Protein AF-A0AAW2RJJ2-F1 (afdb_monomer_lite)

Sequence (164 aa):
MQCTVTELQDSAYTALHNMLFSNGGVLVLNELLQVGLVDRLIHSMESKSLKTREISVYCVLDIVEVGNKTCIERMFLLQVVEKLVKIERVTGATGEHVVGLLKGISKCKNLTAAERKVMKQQVVKKVRAALKGHKLEAQILAAVDAFMSGGSKGASSSGNRKRK

Organism: NCBI:txid2727405

pLDDT: mean 89.23, std 15.64, range [38.56, 98.25]

Structure (mmCIF, N/CA/C/O backbone):
data_AF-A0AAW2RJJ2-F1
#
_entry.id   AF-A0AAW2RJJ2-F1
#
loop_
_atom_site.group_PDB
_atom_site.id
_atom_site.type_symbol
_atom_site.label_atom_id
_atom_site.label_alt_id
_atom_site.label_comp_id
_atom_site.label_asym_id
_atom_site.label_entity_id
_atom_site.label_seq_id
_atom_site.pdbx_PDB_ins_code
_atom_site.Cartn_x
_atom_site.Cartn_y
_atom_site.Cartn_z
_atom_site.occupancy
_atom_site.B_iso_or_equiv
_atom_site.auth_seq_id
_atom_site.auth_comp_id
_atom_site.auth_asym_id
_atom_site.auth_atom_id
_atom_site.pdbx_PDB_model_num
ATOM 1 N N . MET A 1 1 ? -5.085 -9.109 -12.555 1.00 53.59 1 MET A N 1
ATOM 2 C CA . MET A 1 1 ? -5.429 -8.341 -13.770 1.00 53.59 1 MET A CA 1
ATOM 3 C C . MET A 1 1 ? -4.369 -8.616 -14.829 1.00 53.59 1 MET A C 1
ATOM 5 O O . MET A 1 1 ? -3.280 -8.081 -14.715 1.00 53.59 1 MET A O 1
ATOM 9 N N . GLN A 1 2 ? -4.641 -9.496 -15.797 1.00 56.91 2 GLN A N 1
ATOM 10 C CA . GLN A 1 2 ? -3.747 -9.787 -16.937 1.00 56.91 2 GLN A CA 1
ATOM 11 C C . GLN A 1 2 ? -4.382 -9.290 -18.248 1.00 56.91 2 GLN A C 1
ATOM 13 O O . GLN A 1 2 ? -4.441 -10.004 -19.240 1.00 56.91 2 GLN A O 1
ATOM 18 N N . CYS A 1 3 ? -4.936 -8.079 -18.232 1.00 65.38 3 CYS A N 1
ATOM 19 C CA . CYS A 1 3 ? -5.457 -7.441 -19.436 1.00 65.38 3 CYS A CA 1
ATOM 20 C C . CYS A 1 3 ? -4.351 -6.571 -20.042 1.00 65.38 3 CYS A C 1
ATOM 22 O O . CYS A 1 3 ? -3.653 -5.891 -19.299 1.00 65.38 3 CYS A O 1
ATOM 24 N N . THR A 1 4 ? -4.168 -6.568 -21.358 1.00 75.88 4 THR A N 1
ATOM 25 C CA . THR A 1 4 ? -3.193 -5.688 -22.031 1.00 75.88 4 THR A CA 1
ATOM 26 C C . THR A 1 4 ? -3.793 -4.345 -22.451 1.00 75.88 4 THR A C 1
ATOM 28 O O . THR A 1 4 ? -3.049 -3.431 -22.789 1.00 75.88 4 THR A O 1
ATOM 31 N N . VAL A 1 5 ? -5.119 -4.200 -22.379 1.00 88.69 5 VAL A N 1
ATOM 32 C CA . VAL A 1 5 ? -5.840 -2.973 -22.734 1.00 88.69 5 VAL A CA 1
ATOM 33 C C . VAL A 1 5 ? -5.827 -2.019 -21.541 1.00 88.69 5 VAL A C 1
ATOM 35 O O . VAL A 1 5 ? -6.426 -2.299 -20.501 1.00 88.69 5 VAL A O 1
ATOM 38 N N . THR A 1 6 ? -5.118 -0.900 -21.676 1.00 89.38 6 THR A N 1
ATOM 39 C CA . THR A 1 6 ? -4.919 0.083 -20.600 1.00 89.38 6 THR A CA 1
ATOM 40 C C . THR A 1 6 ? -6.228 0.747 -20.184 1.00 89.38 6 THR A C 1
ATOM 42 O O . THR A 1 6 ? -6.539 0.768 -18.998 1.00 89.38 6 THR A O 1
ATOM 45 N N . GLU A 1 7 ? -7.039 1.178 -21.153 1.00 90.62 7 GLU A N 1
ATOM 46 C CA . GLU A 1 7 ? -8.338 1.826 -20.919 1.00 90.62 7 GLU A CA 1
ATOM 47 C C . GLU A 1 7 ? -9.308 0.928 -20.144 1.00 90.62 7 GLU A C 1
ATOM 49 O O . GLU A 1 7 ? -10.060 1.398 -19.287 1.00 90.62 7 GLU A O 1
ATOM 54 N N . LEU A 1 8 ? -9.261 -0.385 -20.395 1.00 93.31 8 LEU A N 1
ATOM 55 C CA . LEU A 1 8 ? -10.072 -1.346 -19.656 1.00 93.31 8 LEU A CA 1
ATOM 56 C C . LEU A 1 8 ? -9.590 -1.497 -18.208 1.00 93.31 8 LEU A C 1
ATOM 58 O O . LEU A 1 8 ? -10.419 -1.609 -17.309 1.00 93.31 8 LEU A O 1
ATOM 62 N N . GLN A 1 9 ? -8.274 -1.481 -17.961 1.00 93.19 9 GLN A N 1
ATOM 63 C CA . GLN A 1 9 ? -7.742 -1.495 -16.592 1.00 93.19 9 GLN A CA 1
ATOM 64 C C . GLN A 1 9 ? -8.131 -0.228 -15.826 1.00 93.19 9 GLN A C 1
ATOM 66 O O . GLN A 1 9 ? -8.524 -0.331 -14.667 1.00 93.19 9 GLN A O 1
ATOM 71 N N . ASP A 1 10 ? -8.063 0.936 -16.474 1.00 93.88 10 ASP A N 1
ATOM 72 C CA . ASP A 1 10 ? -8.472 2.212 -15.884 1.00 93.88 10 ASP A CA 1
ATOM 73 C C . ASP A 1 10 ? -9.963 2.222 -15.554 1.00 93.88 10 ASP A C 1
ATOM 75 O O . ASP A 1 10 ? -10.347 2.494 -14.417 1.00 93.88 10 ASP A O 1
ATOM 79 N N . SER A 1 11 ? -10.802 1.816 -16.508 1.00 95.81 11 SER A N 1
ATOM 80 C CA . SER A 1 11 ? -12.251 1.731 -16.308 1.00 95.81 11 SER A CA 1
ATOM 81 C C . SER A 1 11 ? -12.613 0.753 -15.188 1.00 95.81 11 SER A C 1
ATOM 83 O O . SER A 1 11 ? -13.456 1.054 -14.343 1.00 95.81 11 SER A O 1
ATOM 85 N N . ALA A 1 12 ? -11.950 -0.409 -15.141 1.00 94.69 12 ALA A N 1
ATOM 86 C CA . ALA A 1 12 ? -12.161 -1.403 -14.094 1.00 94.69 12 ALA A CA 1
ATOM 87 C C . ALA A 1 12 ? -11.729 -0.887 -12.714 1.00 94.69 12 ALA A C 1
ATOM 89 O O . ALA A 1 12 ? -12.436 -1.108 -11.732 1.00 94.69 12 ALA A O 1
ATOM 90 N N . TYR A 1 13 ? -10.600 -0.179 -12.637 1.00 96.25 13 TYR A N 1
ATOM 91 C CA . TYR A 1 13 ? -10.154 0.473 -11.410 1.00 96.25 13 TYR A CA 1
ATOM 92 C C . TYR A 1 13 ? -11.147 1.535 -10.942 1.00 96.25 13 TYR A C 1
ATOM 94 O O . TYR A 1 13 ? -11.572 1.489 -9.792 1.00 96.25 13 TYR A O 1
ATOM 102 N N . THR A 1 14 ? -11.575 2.445 -11.820 1.00 97.44 14 THR A N 1
ATOM 103 C CA . THR A 1 14 ? -12.553 3.484 -11.470 1.00 97.44 14 THR A CA 1
ATOM 104 C C . THR A 1 14 ? -13.872 2.880 -10.992 1.00 97.44 14 THR A C 1
ATOM 106 O O . THR A 1 14 ? -14.428 3.329 -9.990 1.00 97.44 14 THR A O 1
ATOM 109 N N . ALA A 1 15 ? -14.362 1.833 -11.659 1.00 97.44 15 ALA A N 1
ATOM 110 C CA . ALA A 1 15 ? -15.558 1.122 -11.223 1.00 97.44 15 ALA A CA 1
ATOM 111 C C . ALA A 1 15 ? -15.372 0.512 -9.825 1.00 97.44 15 ALA A C 1
ATOM 113 O O . ALA A 1 15 ? -16.224 0.700 -8.956 1.00 97.44 15 ALA A O 1
ATOM 114 N N . LEU A 1 16 ? -14.244 -0.164 -9.586 1.00 96.31 16 LEU A N 1
ATOM 115 C CA . LEU A 1 16 ? -13.935 -0.767 -8.292 1.00 96.31 16 LEU A CA 1
ATOM 116 C C .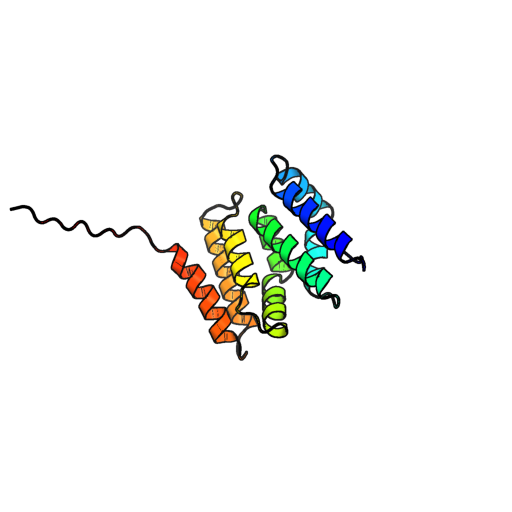 LEU A 1 16 ? -13.814 0.280 -7.179 1.00 96.31 16 LEU A C 1
ATOM 118 O O . LEU A 1 16 ? -14.394 0.093 -6.112 1.00 96.31 16 LEU A O 1
ATOM 122 N N . HIS A 1 17 ? -13.111 1.383 -7.438 1.00 97.19 17 HIS A N 1
ATOM 123 C CA . HIS A 1 17 ? -12.996 2.519 -6.528 1.00 97.19 17 HIS A CA 1
ATOM 124 C C . HIS A 1 17 ? -14.389 3.010 -6.115 1.00 97.19 17 HIS A C 1
ATOM 126 O O . HIS A 1 17 ? -14.739 3.005 -4.935 1.00 97.19 17 HIS A O 1
ATOM 132 N N . ASN A 1 18 ? -15.242 3.325 -7.091 1.00 97.44 18 ASN A N 1
ATOM 133 C CA . ASN A 1 18 ? -16.598 3.801 -6.826 1.00 97.44 18 ASN A CA 1
ATOM 134 C C . ASN A 1 18 ? -17.429 2.786 -6.026 1.00 97.44 18 ASN A C 1
ATOM 136 O O . ASN A 1 18 ? -18.172 3.172 -5.124 1.00 97.44 18 ASN A O 1
ATOM 140 N N . MET A 1 19 ? -17.292 1.489 -6.314 1.00 96.94 19 MET A N 1
ATOM 141 C CA . MET A 1 19 ? -17.977 0.430 -5.569 1.00 96.94 19 MET A CA 1
ATOM 142 C C . MET A 1 19 ? -17.510 0.353 -4.109 1.00 96.94 19 MET A C 1
ATOM 144 O O . MET A 1 19 ? -18.350 0.272 -3.211 1.00 96.94 19 MET A O 1
ATOM 148 N N . LEU A 1 20 ? -16.198 0.422 -3.858 1.00 96.31 20 LEU A N 1
ATOM 149 C CA . LEU A 1 20 ? -15.609 0.366 -2.514 1.00 96.31 20 LEU A CA 1
ATOM 150 C C . LEU A 1 20 ? -16.016 1.555 -1.636 1.00 96.31 20 LEU A C 1
ATOM 152 O O . LEU A 1 20 ? -16.238 1.378 -0.439 1.00 96.31 20 LEU A O 1
ATOM 156 N N . PHE A 1 21 ? -16.155 2.745 -2.222 1.00 95.69 21 PHE A N 1
ATOM 157 C CA . PHE A 1 21 ? -16.549 3.964 -1.506 1.00 95.69 21 PHE A CA 1
ATOM 158 C C . PHE A 1 21 ? -18.064 4.241 -1.530 1.00 95.69 21 PHE A C 1
ATOM 160 O O . PHE A 1 21 ? -18.512 5.280 -1.045 1.00 95.69 21 PHE A O 1
ATOM 167 N N . SER A 1 22 ? -18.868 3.310 -2.050 1.00 94.56 22 SER A N 1
ATOM 168 C CA . SER A 1 22 ? -20.333 3.381 -2.011 1.00 94.56 22 SER A CA 1
ATOM 169 C C . SER A 1 22 ? -20.915 2.914 -0.666 1.00 94.56 22 SER A C 1
ATOM 171 O O . SER A 1 22 ? -20.239 2.279 0.145 1.00 94.56 22 SER A O 1
ATOM 173 N N . ASN A 1 23 ? -22.219 3.136 -0.452 1.00 89.69 23 ASN A N 1
ATOM 174 C CA . ASN A 1 23 ? -22.937 2.666 0.745 1.00 89.69 23 ASN A CA 1
ATOM 175 C C . ASN A 1 23 ? -22.895 1.132 0.931 1.00 89.69 23 ASN A C 1
ATOM 177 O O . ASN A 1 23 ? -23.066 0.650 2.048 1.00 89.69 23 ASN A O 1
ATOM 181 N N . GLY A 1 24 ? -22.650 0.365 -0.139 1.00 88.75 24 GLY A N 1
ATOM 182 C CA . GLY A 1 24 ? -22.508 -1.096 -0.113 1.00 88.75 24 GLY A CA 1
ATOM 183 C C . GLY A 1 24 ? -21.058 -1.594 -0.086 1.00 88.75 24 GLY A C 1
ATOM 184 O O . GLY A 1 24 ? -20.834 -2.799 -0.197 1.00 88.75 24 GLY A O 1
ATOM 185 N N . GLY A 1 25 ? -20.069 -0.705 0.056 1.00 92.00 25 GLY A N 1
ATOM 186 C CA . GLY A 1 25 ? -18.648 -1.028 -0.122 1.00 92.00 25 GLY A CA 1
ATOM 187 C C . GLY A 1 25 ? -18.115 -2.148 0.776 1.00 92.00 25 GLY A C 1
ATOM 188 O O . GLY A 1 25 ? -17.242 -2.907 0.363 1.00 92.00 25 GLY A O 1
ATOM 189 N N . VAL A 1 26 ? -18.686 -2.330 1.971 1.00 91.31 26 VAL A N 1
ATOM 190 C CA . VAL A 1 26 ? -18.319 -3.435 2.875 1.00 91.31 26 VAL A CA 1
ATOM 191 C C . VAL A 1 26 ? -18.644 -4.812 2.285 1.00 91.31 26 VAL A C 1
ATOM 193 O O . VAL A 1 26 ? -17.867 -5.748 2.460 1.00 91.31 26 VAL A O 1
ATOM 196 N N . LEU A 1 27 ? -19.755 -4.940 1.550 1.00 93.75 27 LEU A N 1
ATOM 197 C CA . LEU A 1 27 ? -20.136 -6.193 0.891 1.00 93.75 27 LEU A CA 1
ATOM 198 C C . LEU A 1 27 ? -19.170 -6.502 -0.249 1.00 93.75 27 LEU A C 1
ATOM 200 O O . LEU A 1 27 ? -18.699 -7.629 -0.369 1.00 93.75 27 LEU A O 1
ATOM 204 N N . VAL A 1 28 ? -18.820 -5.471 -1.022 1.00 94.38 28 VAL A N 1
ATOM 205 C CA . VAL A 1 28 ? -17.827 -5.569 -2.094 1.00 94.38 28 VAL A CA 1
ATOM 206 C C . VAL A 1 28 ? -16.493 -6.028 -1.514 1.00 94.38 28 VAL A C 1
ATOM 208 O O . VAL A 1 28 ? -15.957 -7.034 -1.959 1.00 94.38 28 VAL A O 1
ATOM 211 N N . LEU A 1 29 ? -15.984 -5.359 -0.476 1.00 93.19 29 LEU A N 1
ATOM 212 C CA . LEU A 1 29 ? -14.726 -5.727 0.176 1.00 93.19 29 LEU A CA 1
ATOM 213 C C . LEU A 1 29 ? -14.728 -7.175 0.690 1.00 93.19 29 LEU A C 1
ATOM 215 O O . LEU A 1 29 ? -13.738 -7.884 0.508 1.00 93.19 29 LEU A O 1
ATOM 219 N N . ASN A 1 30 ? -15.818 -7.617 1.322 1.00 92.56 30 ASN A N 1
ATOM 220 C CA . ASN A 1 30 ? -15.941 -8.991 1.807 1.00 92.56 30 ASN A CA 1
ATOM 221 C C . ASN A 1 30 ? -15.851 -10.000 0.658 1.00 92.56 30 ASN A C 1
ATOM 223 O O . ASN A 1 30 ? -15.096 -10.965 0.766 1.00 92.56 30 ASN A O 1
ATOM 227 N N . GLU A 1 31 ? -16.539 -9.739 -0.454 1.00 94.44 31 GLU A N 1
ATOM 228 C CA . GLU A 1 31 ? -16.441 -10.562 -1.661 1.00 94.44 31 GLU A CA 1
ATOM 229 C C . GLU A 1 31 ? -14.998 -10.592 -2.188 1.00 94.44 31 GLU A C 1
ATOM 231 O O . GLU A 1 31 ? -14.441 -11.665 -2.418 1.00 94.44 31 GLU A O 1
ATOM 236 N N . LEU A 1 32 ? -14.326 -9.433 -2.282 1.00 93.00 32 LEU A N 1
ATOM 237 C CA . LEU A 1 32 ? -12.927 -9.354 -2.728 1.00 93.00 32 LEU A CA 1
ATOM 238 C C . LEU A 1 32 ? -11.978 -10.192 -1.860 1.00 93.00 32 LEU A C 1
ATOM 240 O O . LEU A 1 32 ? -11.022 -10.781 -2.378 1.00 93.00 32 LEU A O 1
ATOM 244 N N . LEU A 1 33 ? -12.216 -10.227 -0.547 1.00 90.75 33 LEU A N 1
ATOM 245 C CA . LEU A 1 33 ? -11.445 -11.031 0.397 1.00 90.75 33 LEU A CA 1
ATOM 246 C C . LEU A 1 33 ? -11.719 -12.528 0.224 1.00 90.75 33 LEU A C 1
ATOM 248 O O . LEU A 1 33 ? -10.769 -13.314 0.242 1.00 90.75 33 LEU A O 1
ATOM 252 N N . GLN A 1 34 ? -12.983 -12.914 0.026 1.00 92.19 34 GLN A N 1
ATOM 253 C CA . GLN A 1 34 ? -13.387 -14.307 -0.178 1.00 92.19 34 GLN A CA 1
ATOM 254 C C . GLN A 1 34 ? -12.803 -14.886 -1.465 1.00 92.19 34 GLN A C 1
ATOM 256 O O . GLN A 1 34 ? -12.196 -15.956 -1.439 1.00 92.19 34 GLN A O 1
ATOM 261 N N . VAL A 1 35 ? -12.879 -14.149 -2.576 1.00 94.38 35 VAL A N 1
ATOM 262 C CA . VAL A 1 35 ? -12.331 -14.612 -3.861 1.00 94.38 35 VAL A CA 1
ATOM 263 C C . VAL A 1 35 ? -10.809 -14.472 -3.957 1.00 94.38 35 VAL A C 1
ATOM 265 O O . VAL A 1 35 ? -10.240 -14.722 -5.023 1.00 94.38 35 VAL A O 1
ATOM 268 N N . GLY A 1 36 ? -10.129 -14.023 -2.896 1.00 92.62 36 GLY A N 1
ATOM 269 C CA . GLY A 1 36 ? -8.674 -13.845 -2.859 1.00 92.62 36 GLY A CA 1
ATOM 270 C C . GLY A 1 36 ? -8.153 -12.776 -3.826 1.00 92.62 36 GLY A C 1
ATOM 271 O O . GLY A 1 36 ? -7.041 -12.898 -4.348 1.00 92.62 36 GLY A O 1
ATOM 272 N N . LEU A 1 37 ? -8.952 -11.743 -4.129 1.00 93.00 37 LEU A N 1
ATOM 273 C CA . LEU A 1 37 ? -8.522 -10.675 -5.035 1.00 93.00 37 LEU A CA 1
ATOM 274 C C . LEU A 1 37 ? -7.378 -9.854 -4.430 1.00 93.00 37 LEU A C 1
ATOM 276 O O . LEU A 1 37 ? -6.461 -9.487 -5.161 1.00 93.00 37 LEU A O 1
ATOM 280 N N . VAL A 1 38 ? -7.405 -9.605 -3.118 1.00 93.88 38 VAL A N 1
ATOM 281 C CA . VAL A 1 38 ? -6.358 -8.848 -2.407 1.00 93.88 38 VAL A CA 1
ATOM 282 C C . VAL A 1 38 ? -4.981 -9.468 -2.636 1.00 93.88 38 VAL A C 1
ATOM 284 O O . VAL A 1 38 ? -4.038 -8.773 -3.009 1.00 93.88 38 VAL A O 1
ATOM 287 N N . ASP A 1 39 ? -4.876 -10.788 -2.506 1.00 95.50 39 ASP A N 1
ATOM 288 C CA . ASP A 1 39 ? -3.643 -11.529 -2.738 1.00 95.50 39 ASP A CA 1
ATOM 289 C C . ASP A 1 39 ? -3.184 -11.344 -4.181 1.00 95.50 39 ASP A C 1
ATOM 291 O O . ASP A 1 39 ? -2.040 -10.961 -4.425 1.00 95.50 39 ASP A O 1
ATOM 295 N N . ARG A 1 40 ? -4.085 -11.534 -5.152 1.00 95.44 40 ARG A N 1
ATOM 296 C CA . ARG A 1 40 ? -3.762 -11.337 -6.573 1.00 95.44 40 ARG A CA 1
ATOM 297 C C . ARG A 1 40 ? -3.301 -9.912 -6.876 1.00 95.44 40 ARG A C 1
ATOM 299 O O . ARG A 1 40 ? -2.385 -9.750 -7.683 1.00 95.44 40 ARG A O 1
ATOM 306 N N . LEU A 1 41 ? -3.902 -8.894 -6.258 1.00 95.94 41 LEU A N 1
ATOM 307 C CA . LEU A 1 41 ? -3.494 -7.495 -6.416 1.00 95.94 41 LEU A CA 1
ATOM 308 C C . LEU A 1 41 ? -2.081 -7.273 -5.876 1.00 95.94 41 LEU A C 1
ATOM 310 O O . LEU A 1 41 ? -1.243 -6.727 -6.589 1.00 95.94 41 LEU A O 1
ATOM 314 N N . ILE A 1 42 ? -1.777 -7.778 -4.679 1.00 96.75 42 ILE A N 1
ATOM 315 C CA . ILE A 1 42 ? -0.445 -7.624 -4.080 1.00 96.75 42 ILE A CA 1
ATOM 316 C C . ILE A 1 42 ? 0.632 -8.331 -4.907 1.00 96.75 42 ILE A C 1
ATOM 318 O O . ILE A 1 42 ? 1.712 -7.782 -5.116 1.00 96.75 42 ILE A O 1
ATOM 322 N N . HIS A 1 43 ? 0.341 -9.514 -5.452 1.00 96.12 43 HIS A N 1
ATOM 323 C CA . HIS A 1 43 ? 1.250 -10.169 -6.396 1.00 96.12 43 HIS A CA 1
ATOM 324 C C . HIS A 1 43 ? 1.407 -9.359 -7.696 1.00 96.12 43 HIS A C 1
ATOM 326 O O . HIS A 1 43 ? 2.508 -9.250 -8.234 1.00 96.12 43 HIS A O 1
ATOM 332 N N . SER A 1 44 ? 0.329 -8.731 -8.178 1.00 95.75 44 SER A N 1
ATOM 333 C CA . SER A 1 44 ? 0.335 -7.927 -9.410 1.00 95.75 44 SER A CA 1
ATOM 334 C C . SER A 1 44 ? 1.120 -6.612 -9.284 1.00 95.75 44 SER A C 1
ATOM 336 O O . SER A 1 44 ? 1.523 -6.054 -10.305 1.00 95.75 44 SER A O 1
ATOM 338 N N . MET A 1 45 ? 1.431 -6.151 -8.066 1.00 95.81 45 MET A N 1
ATOM 339 C CA . MET A 1 45 ? 2.340 -5.016 -7.836 1.00 95.81 45 MET A CA 1
ATOM 340 C C . MET A 1 45 ? 3.758 -5.267 -8.375 1.00 95.81 45 MET A C 1
ATOM 342 O O . MET A 1 45 ? 4.491 -4.322 -8.643 1.00 95.81 45 MET A O 1
ATOM 346 N N . GLU A 1 46 ? 4.161 -6.524 -8.569 1.00 93.31 46 GLU A N 1
ATOM 347 C CA . GLU A 1 46 ? 5.462 -6.877 -9.157 1.00 93.31 46 GLU A CA 1
ATOM 348 C C . GLU A 1 46 ? 5.377 -7.195 -10.656 1.00 93.31 46 GLU A C 1
ATOM 350 O O . GLU A 1 46 ? 6.329 -7.704 -11.249 1.00 93.31 46 GLU A O 1
ATOM 355 N N . SER A 1 47 ? 4.245 -6.880 -11.292 1.00 93.50 47 SER A N 1
ATOM 356 C CA . SER A 1 47 ? 4.064 -7.085 -12.724 1.00 93.50 47 SER A CA 1
ATOM 357 C C . SER A 1 47 ? 5.093 -6.307 -13.552 1.00 93.50 47 SER A C 1
ATOM 359 O O . SER A 1 47 ? 5.432 -5.148 -13.274 1.00 93.50 47 SER A O 1
ATOM 361 N N . LYS A 1 48 ? 5.543 -6.941 -14.643 1.00 90.94 48 LYS A N 1
ATOM 362 C CA . LYS A 1 48 ? 6.378 -6.302 -15.670 1.00 90.94 48 LYS A CA 1
ATOM 363 C C . LYS A 1 48 ? 5.637 -5.154 -16.363 1.00 90.94 48 LYS A C 1
ATOM 365 O O . LYS A 1 48 ? 6.265 -4.163 -16.715 1.00 90.94 48 LYS A O 1
ATOM 370 N N . SER A 1 49 ? 4.313 -5.263 -16.501 1.00 91.56 49 SER A N 1
ATOM 371 C CA . SER A 1 49 ? 3.470 -4.184 -17.020 1.00 91.56 49 SER A CA 1
ATOM 372 C C . SER A 1 49 ? 3.420 -3.035 -16.015 1.00 91.56 49 SER A 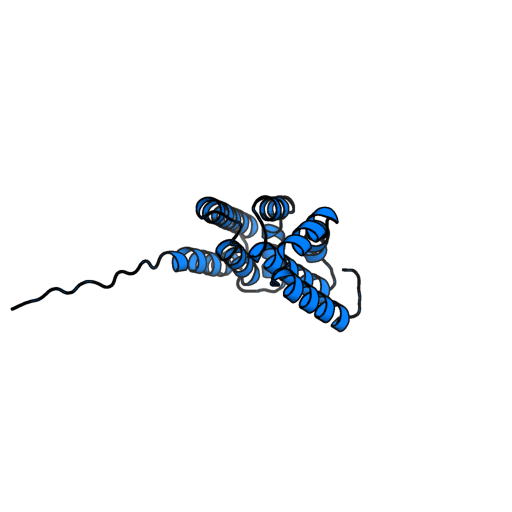C 1
ATOM 374 O O . SER A 1 49 ? 2.922 -3.206 -14.898 1.00 91.56 49 SER A O 1
ATOM 376 N N . LEU A 1 50 ? 3.930 -1.865 -16.418 1.00 91.50 50 LEU A N 1
ATOM 377 C CA . LEU A 1 50 ? 3.880 -0.644 -15.608 1.00 91.50 50 LEU A CA 1
ATOM 378 C C . LEU A 1 50 ? 2.440 -0.302 -15.232 1.00 91.50 50 LEU A C 1
ATOM 380 O O . LEU A 1 50 ? 2.166 -0.056 -14.061 1.00 91.50 50 LEU A O 1
ATOM 384 N N . LYS A 1 51 ? 1.518 -0.398 -16.199 1.00 93.00 51 LYS A N 1
ATOM 385 C CA . LYS A 1 51 ? 0.107 -0.083 -15.977 1.00 93.00 51 LYS A CA 1
ATOM 386 C C . LYS A 1 51 ? -0.543 -1.009 -14.956 1.00 93.00 51 LYS A C 1
ATOM 388 O O . LYS A 1 51 ? -1.194 -0.562 -14.022 1.00 93.00 51 LYS A O 1
ATOM 393 N N . THR A 1 52 ? -0.312 -2.313 -15.089 1.00 93.88 52 THR A N 1
ATOM 394 C CA . THR A 1 52 ? -0.870 -3.294 -14.150 1.00 93.88 52 THR A CA 1
ATOM 395 C C . THR A 1 52 ? -0.333 -3.087 -12.743 1.00 93.88 52 THR A C 1
ATOM 397 O O . THR A 1 52 ? -1.082 -3.227 -11.778 1.00 93.88 52 THR A O 1
ATOM 400 N N . ARG A 1 53 ? 0.950 -2.742 -12.615 1.00 94.56 53 ARG A N 1
ATOM 401 C CA . ARG A 1 53 ? 1.565 -2.430 -11.326 1.00 94.56 53 ARG A CA 1
ATOM 402 C C . ARG A 1 53 ? 0.963 -1.170 -10.708 1.00 94.56 53 ARG A C 1
ATOM 404 O O . ARG A 1 53 ? 0.560 -1.236 -9.554 1.00 94.56 53 ARG A O 1
ATOM 411 N N . GLU A 1 54 ? 0.860 -0.083 -11.467 1.00 94.31 54 GLU A N 1
ATOM 412 C CA . GLU A 1 54 ? 0.232 1.175 -11.039 1.00 94.31 54 GLU A CA 1
ATOM 413 C C . GLU A 1 54 ? -1.188 0.935 -10.512 1.00 94.31 54 GLU A C 1
ATOM 415 O O . GLU A 1 54 ? -1.479 1.204 -9.348 1.00 94.31 54 GLU A O 1
ATOM 420 N N . ILE A 1 55 ? -2.045 0.321 -11.330 1.00 95.50 55 ILE A N 1
ATOM 421 C CA . ILE A 1 55 ? -3.439 0.066 -10.961 1.00 95.50 55 ILE A CA 1
ATOM 422 C C . ILE A 1 55 ? -3.541 -0.863 -9.750 1.00 95.50 55 ILE A C 1
ATOM 424 O O . ILE A 1 55 ? -4.366 -0.649 -8.865 1.00 95.50 55 ILE A O 1
ATOM 428 N N . SER A 1 56 ? -2.675 -1.876 -9.657 1.00 96.56 56 SER A N 1
ATOM 429 C CA . SER A 1 56 ? -2.657 -2.762 -8.489 1.00 96.56 56 SER A CA 1
ATOM 430 C C . SER A 1 56 ? -2.300 -2.012 -7.209 1.00 96.56 56 SER A C 1
ATOM 432 O O . SER A 1 56 ? -2.887 -2.295 -6.167 1.00 96.56 56 SER A O 1
ATOM 434 N N . VAL A 1 57 ? -1.374 -1.049 -7.278 1.00 97.00 57 VAL A N 1
ATOM 435 C CA . VAL A 1 57 ? -1.044 -0.189 -6.137 1.00 97.00 57 VAL A CA 1
ATOM 436 C C . VAL A 1 57 ? -2.247 0.664 -5.748 1.00 97.00 57 VAL A C 1
ATOM 438 O O . VAL A 1 57 ? -2.595 0.680 -4.571 1.00 97.00 57 VAL A O 1
ATOM 441 N N . TYR A 1 58 ? -2.922 1.309 -6.700 1.00 97.38 58 TYR A N 1
ATOM 442 C CA . TYR A 1 58 ? -4.097 2.127 -6.390 1.00 97.38 58 TYR A CA 1
ATOM 443 C C . TYR A 1 58 ? -5.235 1.317 -5.763 1.00 97.38 58 TYR A C 1
ATOM 445 O O . TYR A 1 58 ? -5.716 1.689 -4.695 1.00 97.38 58 TYR A O 1
ATOM 453 N N . CYS A 1 59 ? -5.567 0.147 -6.317 1.00 97.44 59 CYS A N 1
ATOM 454 C CA . CYS A 1 59 ? -6.547 -0.750 -5.700 1.00 97.44 59 CYS A CA 1
ATOM 455 C C . CYS A 1 59 ? -6.148 -1.145 -4.269 1.00 97.44 59 CYS A C 1
ATOM 457 O O . CYS A 1 59 ? -6.992 -1.206 -3.381 1.00 97.44 59 CYS A O 1
ATOM 459 N N . VAL A 1 60 ? -4.863 -1.430 -4.028 1.00 97.69 60 VAL A N 1
ATOM 460 C CA . VAL A 1 60 ? -4.360 -1.766 -2.687 1.00 97.69 60 VAL A CA 1
ATOM 461 C C . VAL A 1 60 ? -4.534 -0.593 -1.722 1.00 97.69 60 VAL A C 1
ATOM 463 O O . VAL A 1 60 ? -4.963 -0.811 -0.591 1.00 97.69 60 VAL A O 1
ATOM 466 N N . LEU A 1 61 ? -4.231 0.635 -2.147 1.00 97.56 61 LEU A N 1
ATOM 467 C CA . LEU A 1 61 ? -4.384 1.824 -1.307 1.00 97.56 61 LEU A CA 1
ATOM 468 C C . LEU A 1 61 ? -5.855 2.099 -0.960 1.00 97.56 61 LEU A C 1
ATOM 470 O O . LEU A 1 61 ? -6.152 2.363 0.207 1.00 97.56 61 LEU A O 1
ATOM 474 N N . ASP A 1 62 ? -6.768 1.945 -1.921 1.00 97.31 62 ASP A N 1
ATOM 475 C CA . ASP A 1 62 ? -8.213 2.061 -1.690 1.00 97.31 62 ASP A CA 1
ATOM 476 C C . ASP A 1 62 ? -8.714 1.003 -0.703 1.00 97.31 62 ASP A C 1
ATOM 478 O O . ASP A 1 62 ? -9.397 1.318 0.273 1.00 97.31 62 ASP A O 1
ATOM 482 N N . ILE A 1 63 ? -8.319 -0.259 -0.907 1.00 96.69 63 ILE A N 1
ATOM 483 C CA . ILE A 1 63 ? -8.692 -1.373 -0.026 1.00 96.69 63 ILE A CA 1
ATOM 484 C C . ILE A 1 63 ? -8.171 -1.151 1.395 1.00 96.69 63 ILE A C 1
ATOM 486 O O . ILE A 1 63 ? -8.848 -1.514 2.350 1.00 96.69 63 ILE A O 1
ATOM 490 N N . VAL A 1 64 ? -7.001 -0.539 1.576 1.00 97.31 64 VAL A N 1
ATOM 491 C CA . VAL A 1 64 ? -6.493 -0.192 2.913 1.00 97.31 64 VAL A CA 1
ATOM 492 C C . VAL A 1 64 ? -7.343 0.899 3.568 1.00 97.31 64 VAL A C 1
ATOM 494 O O . VAL A 1 64 ? -7.575 0.845 4.776 1.00 97.31 64 VAL A O 1
ATOM 497 N N . GLU A 1 65 ? -7.825 1.875 2.797 1.00 96.44 65 GLU A N 1
ATOM 498 C CA . GLU A 1 65 ? -8.677 2.957 3.297 1.00 96.44 65 GLU A CA 1
ATOM 499 C C . GLU A 1 65 ? -10.057 2.457 3.750 1.00 96.44 65 GLU A C 1
ATOM 501 O O . GLU A 1 65 ? -10.556 2.911 4.777 1.00 96.44 65 GLU A O 1
ATOM 506 N N . VAL A 1 66 ? -10.658 1.489 3.055 1.00 95.19 66 VAL A N 1
ATOM 507 C CA . VAL A 1 66 ? -11.982 0.937 3.426 1.00 95.19 66 VAL A CA 1
ATOM 508 C C . VAL A 1 66 ? -11.918 -0.410 4.150 1.00 95.19 66 VAL A C 1
ATOM 510 O O . VAL A 1 66 ? -12.947 -0.942 4.565 1.00 95.19 66 VAL A O 1
ATOM 513 N N . GLY A 1 67 ? -10.712 -0.954 4.307 1.00 93.25 67 GLY A N 1
ATOM 514 C CA . GLY A 1 67 ? -10.423 -2.285 4.825 1.00 93.25 67 GLY A CA 1
ATOM 515 C C . GLY A 1 67 ? -10.814 -2.498 6.280 1.00 93.25 67 GLY A C 1
ATOM 516 O O . GLY A 1 67 ? -11.466 -1.674 6.911 1.00 93.25 67 GLY A O 1
ATOM 517 N N . ASN A 1 68 ? -10.366 -3.613 6.845 1.00 92.94 68 ASN A N 1
ATOM 518 C CA . ASN A 1 68 ? -10.401 -3.875 8.281 1.00 92.94 68 ASN A CA 1
ATOM 519 C C . ASN A 1 68 ? -9.044 -4.426 8.737 1.00 92.94 68 ASN A C 1
ATOM 521 O O . ASN A 1 68 ? -8.123 -4.607 7.933 1.00 92.94 68 ASN A O 1
ATOM 525 N N . LYS A 1 69 ? -8.919 -4.709 10.035 1.00 95.00 69 LYS A N 1
ATOM 526 C CA . LYS A 1 69 ? -7.675 -5.215 10.615 1.00 95.00 69 LYS A CA 1
ATOM 527 C C . LYS A 1 69 ? -7.161 -6.479 9.930 1.00 95.00 69 LYS A C 1
ATOM 529 O O . LYS A 1 69 ? -6.014 -6.493 9.496 1.00 95.00 69 LYS A O 1
ATOM 534 N N . THR A 1 70 ? -8.007 -7.494 9.786 1.00 92.75 70 THR A N 1
ATOM 535 C CA . THR A 1 70 ? -7.630 -8.781 9.187 1.00 92.75 70 THR A CA 1
ATOM 536 C C . THR A 1 70 ? -7.160 -8.616 7.744 1.00 92.75 70 THR A C 1
ATOM 538 O O . THR A 1 70 ? -6.169 -9.224 7.343 1.00 92.75 70 THR A O 1
ATOM 541 N N . CYS A 1 71 ? -7.827 -7.752 6.972 1.00 94.19 71 CYS A N 1
ATOM 542 C CA . CYS A 1 71 ? -7.409 -7.411 5.618 1.00 94.19 71 CYS A CA 1
ATOM 543 C C . CYS A 1 71 ? -5.990 -6.829 5.618 1.00 94.19 71 CYS A C 1
ATOM 545 O O . CYS A 1 71 ? -5.114 -7.362 4.946 1.00 94.19 71 CYS A O 1
ATOM 547 N N . ILE A 1 72 ? -5.734 -5.781 6.404 1.00 96.44 72 ILE A N 1
ATOM 548 C CA . ILE A 1 72 ? -4.436 -5.089 6.415 1.00 96.44 72 ILE A CA 1
ATOM 549 C C . ILE A 1 72 ? -3.317 -5.997 6.948 1.00 96.44 72 ILE A C 1
ATOM 551 O O . ILE A 1 72 ? -2.219 -6.013 6.392 1.00 96.44 72 ILE A O 1
ATOM 555 N N . GLU A 1 73 ? -3.590 -6.809 7.971 1.00 96.00 73 GLU A N 1
ATOM 556 C CA . GLU A 1 73 ? -2.641 -7.809 8.477 1.00 96.00 73 GLU A CA 1
ATOM 557 C C . GLU A 1 73 ? -2.274 -8.833 7.398 1.00 96.00 73 GLU A C 1
ATOM 559 O O . GLU A 1 73 ? -1.092 -9.124 7.202 1.00 96.00 73 GLU A O 1
ATOM 564 N N . ARG A 1 74 ? -3.255 -9.310 6.619 1.00 94.94 74 ARG A N 1
ATOM 565 C CA . ARG A 1 74 ? -2.997 -10.173 5.458 1.00 94.94 74 ARG A CA 1
ATOM 566 C C . ARG A 1 74 ? -2.111 -9.478 4.425 1.00 94.94 74 ARG A C 1
ATOM 568 O O . ARG A 1 74 ? -1.182 -10.094 3.909 1.00 94.94 74 ARG A O 1
ATOM 575 N N . MET A 1 75 ? -2.333 -8.191 4.158 1.00 97.44 75 MET A N 1
ATOM 576 C CA . MET A 1 75 ? -1.474 -7.429 3.245 1.00 97.44 75 MET A CA 1
ATOM 577 C C . MET A 1 75 ? -0.030 -7.316 3.767 1.00 97.44 75 MET A C 1
ATOM 579 O O . MET A 1 75 ? 0.918 -7.399 2.985 1.00 97.44 75 MET A O 1
ATOM 583 N N . PHE A 1 76 ? 0.167 -7.179 5.083 1.00 97.75 76 PHE A N 1
ATOM 584 C CA . PHE A 1 76 ? 1.502 -7.193 5.692 1.00 97.75 76 PHE A CA 1
ATOM 585 C C . PHE A 1 76 ? 2.188 -8.557 5.609 1.00 97.75 76 PHE A C 1
ATOM 587 O O . PHE A 1 76 ? 3.400 -8.596 5.386 1.00 97.75 76 PHE A O 1
ATOM 594 N N . LEU A 1 77 ? 1.443 -9.658 5.748 1.00 96.81 77 LEU A N 1
ATOM 595 C CA . LEU A 1 77 ? 1.967 -11.013 5.530 1.00 96.81 77 LEU A CA 1
ATOM 596 C C . LEU A 1 77 ? 2.426 -11.208 4.080 1.00 96.81 77 LEU A C 1
ATOM 598 O O . LEU A 1 77 ? 3.463 -11.815 3.836 1.00 96.81 77 LEU A O 1
ATOM 602 N N . LEU A 1 78 ? 1.707 -10.611 3.129 1.00 97.19 78 LEU A N 1
ATOM 603 C CA . LEU A 1 78 ? 2.053 -10.601 1.705 1.00 97.19 78 LEU A CA 1
ATOM 604 C C . LEU A 1 78 ? 3.102 -9.539 1.330 1.00 97.19 78 LEU A C 1
ATOM 606 O O . LEU A 1 78 ? 3.325 -9.275 0.146 1.00 97.19 78 LEU A O 1
ATOM 610 N N . GLN A 1 79 ? 3.761 -8.940 2.326 1.00 97.88 79 GLN A N 1
ATOM 611 C CA . GLN A 1 79 ? 4.875 -8.008 2.151 1.00 97.88 79 GLN A CA 1
ATOM 612 C C . GLN A 1 79 ? 4.520 -6.757 1.325 1.00 97.88 79 GLN A C 1
ATOM 614 O O . GLN A 1 79 ? 5.329 -6.261 0.536 1.00 97.88 79 GLN A O 1
ATOM 619 N N . VAL A 1 80 ? 3.296 -6.231 1.480 1.00 98.25 80 VAL A N 1
ATOM 620 C CA . VAL A 1 80 ? 2.842 -5.044 0.732 1.00 98.25 80 VAL A CA 1
ATOM 621 C C . VAL A 1 80 ? 3.790 -3.849 0.909 1.00 98.25 80 VAL A C 1
ATOM 623 O O . VAL A 1 80 ? 4.083 -3.153 -0.057 1.00 98.25 80 VAL A O 1
ATOM 626 N N . VAL A 1 81 ? 4.330 -3.634 2.116 1.00 98.25 81 VAL A N 1
ATOM 627 C CA . VAL A 1 81 ? 5.208 -2.492 2.422 1.00 98.25 81 VAL A CA 1
ATOM 628 C C . VAL A 1 81 ? 6.528 -2.611 1.668 1.00 98.25 81 VAL A C 1
ATOM 630 O O . VAL A 1 81 ? 6.988 -1.656 1.049 1.00 98.25 81 VAL A O 1
ATOM 633 N N . GLU A 1 82 ? 7.125 -3.796 1.689 1.00 97.81 82 GLU A N 1
ATOM 634 C CA . GLU A 1 82 ? 8.382 -4.104 1.023 1.00 97.81 82 GLU A CA 1
ATOM 635 C C . GLU A 1 82 ? 8.239 -3.964 -0.501 1.00 97.81 82 GLU A C 1
ATOM 637 O O . GLU A 1 82 ? 9.119 -3.402 -1.159 1.00 97.81 82 GLU A O 1
ATOM 642 N N . LYS A 1 83 ? 7.100 -4.393 -1.062 1.00 97.81 83 LYS A N 1
ATOM 643 C CA . LYS A 1 83 ? 6.782 -4.214 -2.487 1.00 97.81 83 LYS A CA 1
ATOM 644 C C . LYS A 1 83 ? 6.603 -2.740 -2.857 1.00 97.81 83 LYS A C 1
ATOM 646 O O . LYS A 1 83 ? 7.140 -2.319 -3.878 1.00 97.81 83 LYS A O 1
ATOM 651 N N . LEU A 1 84 ? 5.929 -1.939 -2.026 1.00 97.44 84 LEU A N 1
ATOM 652 C CA . LEU A 1 84 ? 5.825 -0.488 -2.239 1.00 97.44 84 LEU A CA 1
ATOM 653 C C . LEU A 1 84 ? 7.201 0.180 -2.211 1.00 97.44 84 LEU A C 1
ATOM 655 O O . LEU A 1 84 ? 7.543 0.910 -3.134 1.00 97.44 84 LEU A O 1
ATOM 659 N N . VAL A 1 85 ? 8.032 -0.131 -1.213 1.00 96.62 85 VAL A N 1
ATOM 660 C CA . VAL A 1 85 ? 9.405 0.391 -1.136 1.00 96.62 85 VAL A CA 1
ATOM 661 C C . VAL A 1 85 ? 10.214 0.000 -2.374 1.00 96.62 85 VAL A C 1
ATOM 663 O O . VAL A 1 85 ? 10.933 0.827 -2.929 1.00 96.62 85 VAL A O 1
ATOM 666 N N . LYS A 1 86 ? 10.090 -1.240 -2.856 1.00 95.38 86 LYS A N 1
ATOM 667 C CA . LYS A 1 86 ? 10.745 -1.683 -4.094 1.00 95.38 86 LYS A CA 1
ATOM 668 C C . LYS A 1 86 ? 10.294 -0.861 -5.306 1.00 95.38 86 LYS A C 1
ATOM 670 O O . LYS A 1 86 ? 11.138 -0.521 -6.130 1.00 95.38 86 LYS A O 1
ATOM 675 N N . ILE A 1 87 ? 9.009 -0.517 -5.402 1.00 94.75 87 ILE A N 1
ATOM 676 C CA . ILE A 1 87 ? 8.484 0.349 -6.467 1.00 94.75 87 ILE A CA 1
ATOM 677 C C . ILE A 1 87 ? 9.118 1.740 -6.387 1.00 94.75 87 ILE A C 1
ATOM 679 O O . ILE A 1 87 ? 9.700 2.166 -7.379 1.00 94.75 87 ILE A O 1
ATOM 683 N N . GLU A 1 88 ? 9.107 2.385 -5.215 1.00 93.62 88 GLU A N 1
ATOM 684 C CA . GLU A 1 88 ? 9.730 3.706 -4.998 1.00 93.62 88 GLU A CA 1
ATOM 685 C C . GLU A 1 88 ? 11.206 3.722 -5.420 1.00 93.62 88 GLU A C 1
ATOM 687 O O . GLU A 1 88 ? 11.683 4.649 -6.072 1.00 93.62 88 GLU A O 1
ATOM 692 N N . ARG A 1 89 ? 11.940 2.651 -5.096 1.00 91.88 89 ARG A N 1
ATOM 693 C CA . ARG A 1 89 ? 13.357 2.508 -5.457 1.00 91.88 89 ARG A CA 1
ATOM 694 C C . ARG A 1 89 ? 13.584 2.428 -6.963 1.00 91.88 89 ARG A C 1
ATOM 696 O O . ARG A 1 89 ? 14.583 2.958 -7.441 1.00 91.88 89 ARG A O 1
ATOM 703 N N . VAL A 1 90 ? 12.698 1.741 -7.684 1.00 89.56 90 VAL A N 1
ATOM 704 C CA . VAL A 1 90 ? 12.798 1.555 -9.140 1.00 89.56 90 VAL A CA 1
ATOM 705 C C . VAL A 1 90 ? 12.382 2.820 -9.884 1.00 89.56 90 VAL A C 1
ATOM 707 O O . VAL A 1 90 ? 13.010 3.165 -10.879 1.00 89.56 90 VAL A O 1
ATOM 710 N N . THR A 1 91 ? 11.345 3.513 -9.413 1.00 87.62 91 THR A N 1
ATOM 711 C CA . THR A 1 91 ? 10.838 4.733 -10.057 1.00 87.62 91 THR A CA 1
ATOM 712 C C . THR A 1 91 ? 11.606 5.989 -9.654 1.00 87.62 91 THR A C 1
ATOM 714 O O . THR A 1 91 ? 11.464 7.015 -10.309 1.00 87.62 91 THR A O 1
ATOM 717 N N . GLY A 1 92 ? 12.419 5.927 -8.594 1.00 84.81 92 GLY A N 1
ATOM 718 C CA . GLY A 1 92 ? 13.076 7.107 -8.031 1.00 84.81 92 GLY A CA 1
ATOM 719 C C . GLY A 1 92 ? 12.102 8.052 -7.323 1.00 84.81 92 GLY A C 1
ATOM 720 O O . GLY A 1 92 ? 12.396 9.237 -7.191 1.00 84.81 92 GLY A O 1
ATOM 721 N N . ALA A 1 93 ? 10.939 7.544 -6.911 1.00 83.25 93 ALA A N 1
ATOM 722 C CA . ALA A 1 93 ? 9.891 8.336 -6.289 1.00 83.25 93 ALA A CA 1
ATOM 723 C C . ALA A 1 93 ? 10.194 8.652 -4.811 1.00 83.25 93 ALA A C 1
ATOM 725 O O . ALA A 1 93 ? 11.113 8.112 -4.186 1.00 83.25 93 ALA A O 1
ATOM 726 N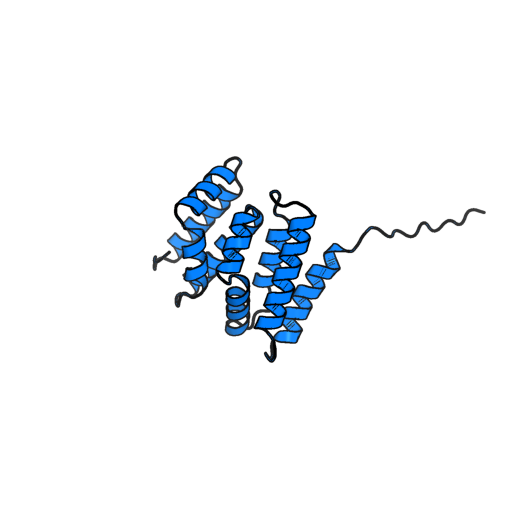 N . THR A 1 94 ? 9.445 9.613 -4.270 1.00 87.81 94 THR A N 1
ATOM 727 C CA . THR A 1 94 ? 9.743 10.289 -2.998 1.00 87.81 94 THR A CA 1
ATOM 728 C C . THR A 1 94 ? 9.080 9.635 -1.781 1.00 87.81 94 THR A C 1
ATOM 730 O O . THR A 1 94 ? 9.065 10.2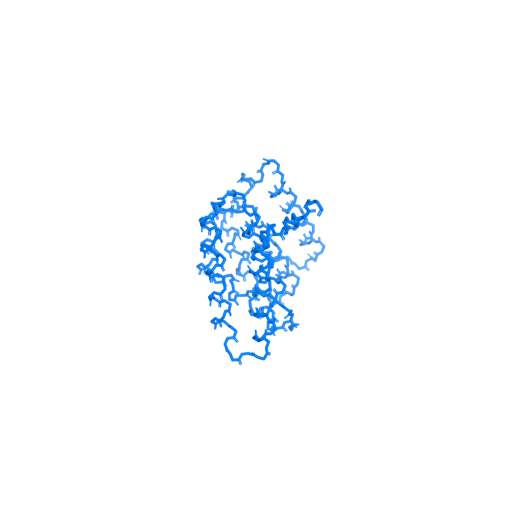16 -0.696 1.00 87.81 94 THR A O 1
ATOM 733 N N . GLY A 1 95 ? 8.552 8.414 -1.922 1.00 91.12 95 GLY A N 1
ATOM 734 C CA . GLY A 1 95 ? 7.823 7.704 -0.870 1.00 91.12 95 GLY A CA 1
ATOM 735 C C . GLY A 1 95 ? 6.306 7.876 -0.939 1.00 91.12 95 GLY A C 1
ATOM 736 O O . GLY A 1 95 ? 5.618 7.572 0.038 1.00 91.12 95 GLY A O 1
ATOM 737 N N . GLU A 1 96 ? 5.770 8.368 -2.056 1.00 93.81 96 GLU A N 1
ATOM 738 C CA . GLU A 1 96 ? 4.356 8.725 -2.202 1.00 93.81 96 GLU A CA 1
ATOM 739 C C . GLU A 1 96 ? 3.417 7.550 -1.935 1.00 93.81 96 GLU A C 1
ATOM 741 O O . GLU A 1 96 ? 2.430 7.715 -1.215 1.00 93.81 96 GLU A O 1
ATOM 746 N N . HIS A 1 97 ? 3.732 6.350 -2.424 1.00 95.94 97 HIS A N 1
ATOM 747 C CA . HIS A 1 97 ? 2.870 5.189 -2.218 1.00 95.94 97 HIS A CA 1
ATOM 748 C C . HIS A 1 97 ? 2.942 4.677 -0.776 1.00 95.94 97 HIS A C 1
ATOM 750 O O . HIS A 1 97 ? 1.937 4.240 -0.216 1.00 95.94 97 HIS A O 1
ATOM 756 N N . VAL A 1 98 ? 4.113 4.769 -0.137 1.00 97.12 98 VAL A N 1
ATOM 757 C CA . VAL A 1 98 ? 4.284 4.414 1.282 1.00 97.12 98 VAL A CA 1
ATOM 758 C C . VAL A 1 98 ? 3.499 5.382 2.172 1.00 97.12 98 VAL A C 1
ATOM 760 O O . VAL A 1 98 ? 2.793 4.959 3.090 1.00 97.12 98 VAL A O 1
ATOM 763 N N . VAL A 1 99 ? 3.564 6.683 1.880 1.00 97.00 99 VAL A N 1
ATOM 764 C CA . VAL A 1 99 ? 2.747 7.698 2.557 1.00 97.00 99 VAL A CA 1
ATOM 765 C C . VAL A 1 99 ? 1.261 7.492 2.250 1.00 97.00 99 VAL A C 1
ATOM 767 O O . VAL A 1 99 ? 0.431 7.636 3.146 1.00 97.00 99 VAL A O 1
ATOM 770 N N . GLY A 1 100 ? 0.914 7.104 1.022 1.00 97.12 100 GLY A N 1
ATOM 771 C CA . GLY A 1 100 ? -0.436 6.709 0.619 1.00 97.12 100 GLY A CA 1
ATOM 772 C C . GLY A 1 100 ? -0.986 5.576 1.484 1.00 97.12 100 GLY A C 1
ATOM 773 O O . GLY A 1 100 ? -2.087 5.693 2.018 1.00 97.12 100 GLY A O 1
ATOM 774 N N . LEU A 1 101 ? -0.185 4.535 1.731 1.00 97.88 101 LEU A N 1
ATOM 775 C CA . LEU A 1 101 ? -0.557 3.427 2.613 1.00 97.88 101 LEU A CA 1
ATOM 776 C C . LEU A 1 101 ? -0.839 3.918 4.041 1.00 97.88 101 LEU A C 1
ATOM 778 O O . LEU A 1 101 ? -1.857 3.574 4.641 1.00 97.88 101 LEU A O 1
ATOM 782 N N . LEU A 1 102 ? 0.039 4.765 4.586 1.00 97.94 102 LEU A N 1
ATOM 783 C CA . LEU A 1 102 ? -0.129 5.343 5.922 1.00 97.94 102 LEU A CA 1
ATOM 784 C C . LEU A 1 102 ? -1.370 6.250 6.024 1.00 97.94 102 LEU A C 1
ATOM 786 O O . LEU A 1 102 ? -2.053 6.257 7.058 1.00 97.94 102 LEU A O 1
ATOM 790 N N . LYS A 1 103 ? -1.684 6.998 4.959 1.00 96.88 103 LYS A N 1
ATOM 791 C CA . LYS A 1 103 ? -2.913 7.795 4.834 1.00 96.88 103 LYS A CA 1
ATOM 792 C C . LYS A 1 103 ? -4.149 6.899 4.826 1.00 96.88 103 LYS A C 1
ATOM 794 O O . LYS A 1 103 ? -5.050 7.155 5.622 1.00 96.88 103 LYS A O 1
ATOM 799 N N . GLY A 1 104 ? -4.154 5.830 4.029 1.00 96.81 104 GLY A N 1
ATOM 800 C CA . GLY A 1 104 ? -5.240 4.846 3.996 1.00 96.81 104 GLY A CA 1
ATOM 801 C C . GLY A 1 104 ? -5.513 4.259 5.383 1.00 96.81 104 GLY A C 1
ATOM 802 O O . GLY A 1 104 ? -6.626 4.368 5.892 1.00 96.81 104 GLY A O 1
ATOM 803 N N . ILE A 1 105 ? -4.471 3.784 6.081 1.00 97.56 105 ILE A N 1
ATOM 804 C CA . ILE A 1 105 ? -4.593 3.279 7.465 1.00 97.56 105 ILE A CA 1
ATOM 805 C C . ILE A 1 105 ? -5.172 4.353 8.396 1.00 97.56 105 ILE A C 1
ATOM 807 O O . ILE A 1 105 ? -5.958 4.058 9.294 1.00 97.56 105 ILE A O 1
ATOM 811 N N . SER A 1 106 ? -4.783 5.617 8.215 1.00 96.19 106 SER A N 1
ATOM 812 C CA . SER A 1 106 ? -5.252 6.720 9.062 1.00 96.19 106 SER A CA 1
ATOM 813 C C . SER A 1 106 ? -6.734 7.033 8.875 1.00 96.19 106 SER A C 1
ATOM 815 O O . SER A 1 106 ? -7.390 7.392 9.851 1.00 96.19 106 SER A O 1
ATOM 817 N N . LYS A 1 107 ? -7.243 6.890 7.651 1.00 95.25 107 LYS A N 1
ATOM 818 C CA . LYS A 1 107 ? -8.645 7.134 7.301 1.00 95.25 107 LYS A CA 1
ATOM 819 C C . LYS A 1 107 ? -9.545 5.913 7.502 1.00 95.25 107 LYS A C 1
ATOM 821 O O . LYS A 1 107 ? -10.762 6.072 7.549 1.00 95.25 107 LYS A O 1
ATOM 826 N N . CYS A 1 108 ? -8.961 4.725 7.650 1.00 95.31 108 CYS A N 1
ATOM 827 C CA . CYS A 1 108 ? -9.704 3.485 7.808 1.00 95.31 108 CYS A CA 1
ATOM 828 C C . CYS A 1 108 ? -10.631 3.521 9.028 1.00 95.31 108 CYS A C 1
ATOM 830 O O . CYS A 1 108 ? -10.181 3.518 10.182 1.00 95.31 108 CYS A O 1
ATOM 832 N N . LYS A 1 109 ? -11.941 3.574 8.753 1.00 92.44 109 LYS A N 1
ATOM 833 C CA . LYS A 1 109 ? -13.005 3.701 9.761 1.00 92.44 109 LYS A CA 1
ATOM 834 C C . LYS A 1 109 ? -13.222 2.411 10.550 1.00 92.44 109 LYS A C 1
ATOM 836 O O . LYS A 1 109 ? -13.627 2.481 11.704 1.00 92.44 109 LYS A O 1
ATOM 841 N N . ASN A 1 110 ? -12.882 1.261 9.967 1.00 93.12 110 ASN A N 1
ATOM 842 C CA . ASN A 1 110 ? -13.047 -0.056 10.593 1.00 93.12 110 ASN A CA 1
ATOM 843 C C . ASN A 1 110 ? -11.844 -0.469 11.457 1.00 93.12 110 ASN A C 1
ATOM 845 O O . ASN A 1 110 ? -11.722 -1.631 11.838 1.00 93.12 110 ASN A O 1
ATOM 849 N N . LEU A 1 111 ? -10.937 0.469 11.741 1.00 95.62 111 LEU A N 1
ATOM 850 C CA . LEU A 1 111 ? -9.872 0.301 12.720 1.00 95.62 111 LEU A CA 1
ATOM 851 C C . LEU A 1 111 ? -10.163 1.143 13.959 1.00 95.62 111 LEU A C 1
ATOM 853 O O . LEU A 1 111 ? -10.617 2.288 13.884 1.00 95.62 111 LEU A O 1
ATOM 857 N N . THR A 1 112 ? -9.799 0.620 15.118 1.00 96.31 112 THR A N 1
ATOM 858 C CA . THR A 1 112 ? -9.693 1.409 16.343 1.00 96.31 112 THR A CA 1
ATOM 859 C C . THR A 1 112 ? -8.482 2.346 16.280 1.00 96.31 112 THR A C 1
ATOM 861 O O . THR A 1 112 ? -7.543 2.165 15.497 1.00 96.31 112 THR A O 1
ATOM 864 N N . ALA A 1 113 ? -8.455 3.364 17.144 1.00 95.00 113 ALA A N 1
ATOM 865 C CA . ALA A 1 113 ? -7.301 4.258 17.247 1.00 95.00 113 ALA A CA 1
ATOM 866 C C . ALA A 1 113 ? -6.004 3.506 17.616 1.00 95.00 113 ALA A C 1
ATOM 868 O O . ALA A 1 113 ? -4.932 3.830 17.097 1.00 95.00 113 ALA A O 1
ATOM 869 N N . ALA A 1 114 ? -6.110 2.480 18.468 1.00 95.94 114 ALA A N 1
ATOM 870 C CA . ALA A 1 114 ? -4.989 1.629 18.851 1.00 95.94 114 ALA A CA 1
ATOM 871 C C . ALA A 1 114 ? -4.465 0.811 17.661 1.00 95.94 114 ALA A C 1
ATOM 873 O O . ALA A 1 114 ? -3.264 0.825 17.395 1.00 95.94 114 ALA A O 1
ATOM 874 N N . GLU A 1 115 ? -5.353 0.174 16.895 1.00 96.88 115 GLU A N 1
ATOM 875 C CA . GLU A 1 115 ? -4.971 -0.598 15.706 1.00 96.88 115 GLU A CA 1
ATOM 876 C C . GLU A 1 115 ? -4.314 0.286 14.647 1.00 96.88 115 GLU A C 1
ATOM 878 O O . GLU A 1 115 ? -3.236 -0.052 14.157 1.00 96.88 115 GLU A O 1
ATOM 883 N N . ARG A 1 116 ? -4.877 1.475 14.375 1.00 97.00 116 ARG A N 1
ATOM 884 C CA . ARG A 1 116 ? -4.249 2.459 13.476 1.00 97.00 116 ARG A CA 1
ATOM 885 C C . ARG A 1 116 ? -2.830 2.805 13.919 1.00 97.00 116 ARG A C 1
ATOM 887 O O . ARG A 1 116 ? -1.937 2.909 13.081 1.00 97.00 116 ARG A O 1
ATOM 894 N N . LYS A 1 117 ? -2.603 3.001 15.221 1.00 96.44 117 LYS A N 1
ATOM 895 C CA . LYS A 1 117 ? -1.272 3.317 15.760 1.00 96.44 117 LYS A CA 1
ATOM 896 C C . LYS A 1 117 ? -0.297 2.157 15.553 1.00 96.44 117 LYS A C 1
ATOM 898 O O . LYS A 1 117 ? 0.803 2.386 15.053 1.00 96.44 117 LYS A O 1
ATOM 903 N N . VAL A 1 118 ? -0.701 0.932 15.895 1.00 97.06 118 VAL A N 1
ATOM 904 C CA . VAL A 1 118 ? 0.146 -0.264 15.754 1.00 97.06 118 VAL A CA 1
ATOM 905 C C . VAL A 1 118 ? 0.499 -0.511 14.288 1.00 97.06 118 VAL A C 1
ATOM 907 O O . VAL A 1 118 ? 1.675 -0.675 13.966 1.00 97.06 118 VAL A O 1
ATOM 910 N N . MET A 1 119 ? -0.481 -0.466 13.385 1.00 97.75 119 MET A N 1
ATOM 911 C CA . MET A 1 119 ? -0.251 -0.718 11.960 1.00 97.75 119 MET A CA 1
ATOM 912 C C . MET A 1 119 ? 0.668 0.330 11.331 1.00 97.75 119 MET A C 1
ATOM 914 O O . MET A 1 119 ? 1.603 -0.031 10.6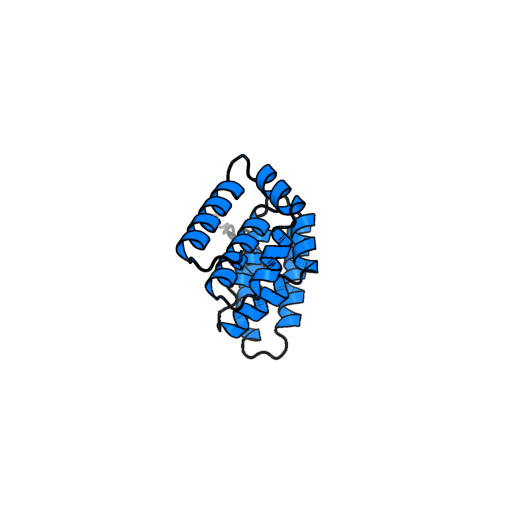21 1.00 97.75 119 MET A O 1
ATOM 918 N N . LYS A 1 120 ? 0.494 1.622 11.647 1.00 97.81 120 LYS A N 1
ATOM 919 C CA . LYS A 1 120 ? 1.425 2.664 11.178 1.00 97.81 120 LYS A CA 1
ATOM 920 C C . LYS A 1 120 ? 2.850 2.424 11.677 1.00 97.81 120 LYS A C 1
ATOM 922 O O . LYS A 1 120 ? 3.796 2.540 10.905 1.00 97.81 120 LYS A O 1
ATOM 927 N N . GLN A 1 121 ? 3.019 2.045 12.945 1.00 97.19 121 GLN A N 1
ATOM 928 C CA . GLN A 1 121 ? 4.342 1.714 13.486 1.00 97.19 121 GLN A CA 1
ATOM 929 C C . GLN A 1 121 ? 4.966 0.498 12.790 1.00 97.19 121 GLN A C 1
ATOM 931 O O . GLN A 1 121 ? 6.171 0.496 12.539 1.00 97.19 121 GLN A O 1
ATOM 936 N N . GLN A 1 122 ? 4.170 -0.520 12.456 1.00 97.44 122 GLN A N 1
ATOM 937 C CA . GLN A 1 122 ? 4.642 -1.671 11.684 1.00 97.44 122 GLN A CA 1
ATOM 938 C C . GLN A 1 122 ? 5.111 -1.261 10.284 1.00 97.44 122 GLN A C 1
ATOM 940 O O . GLN A 1 122 ? 6.195 -1.680 9.877 1.00 97.44 122 GLN A O 1
ATOM 945 N N . VAL A 1 123 ? 4.361 -0.397 9.588 1.00 97.94 123 VAL A N 1
ATOM 946 C CA . VAL A 1 123 ? 4.781 0.161 8.292 1.00 97.94 123 VAL A CA 1
ATOM 947 C C . VAL A 1 123 ? 6.124 0.875 8.431 1.00 97.94 123 VAL A C 1
ATOM 949 O O . VAL A 1 123 ? 7.056 0.534 7.713 1.00 97.94 123 VAL A O 1
ATOM 952 N N . VAL A 1 124 ? 6.277 1.787 9.398 1.00 97.50 124 VAL A N 1
ATOM 953 C CA . VAL A 1 124 ? 7.541 2.521 9.614 1.00 97.50 124 VAL A CA 1
ATOM 954 C C . VAL A 1 124 ? 8.717 1.567 9.851 1.00 97.50 124 VAL A C 1
ATOM 956 O O . VAL A 1 124 ? 9.777 1.731 9.248 1.00 97.50 124 VAL A O 1
ATOM 959 N N . LYS A 1 125 ? 8.540 0.540 10.695 1.00 97.44 125 LYS A N 1
ATOM 960 C CA . LYS A 1 125 ? 9.585 -0.465 10.955 1.00 97.44 125 LYS A CA 1
ATOM 961 C C . LYS A 1 125 ? 9.988 -1.212 9.681 1.00 97.44 125 LYS A C 1
ATOM 963 O O . LYS A 1 125 ? 11.179 -1.355 9.415 1.00 97.44 125 LYS A O 1
ATOM 968 N N . LYS A 1 126 ? 9.010 -1.655 8.886 1.00 97.75 126 LYS A N 1
ATOM 969 C CA . LYS A 1 126 ? 9.244 -2.367 7.620 1.00 97.75 126 LYS A CA 1
ATOM 970 C C . LYS A 1 126 ? 9.906 -1.479 6.565 1.00 97.75 126 LYS A C 1
ATOM 972 O O . LYS A 1 126 ? 10.832 -1.930 5.902 1.00 97.75 126 LYS A O 1
ATOM 977 N N . VAL A 1 127 ? 9.500 -0.213 6.460 1.00 97.25 127 VAL A N 1
ATOM 978 C CA . VAL A 1 127 ? 10.112 0.769 5.549 1.00 97.25 127 VAL A CA 1
ATOM 979 C C . VAL A 1 127 ? 11.585 0.980 5.891 1.00 97.25 127 VAL A C 1
ATOM 981 O O . VAL A 1 127 ? 12.432 0.863 5.009 1.00 97.25 127 VAL A O 1
ATOM 984 N N . ARG A 1 128 ? 11.908 1.217 7.171 1.00 96.12 128 ARG A N 1
ATOM 985 C CA . ARG A 1 128 ? 13.300 1.371 7.634 1.00 96.12 128 ARG A CA 1
ATOM 986 C C . ARG A 1 128 ? 14.140 0.135 7.318 1.00 96.12 128 ARG A C 1
ATOM 988 O O . ARG A 1 128 ? 15.243 0.259 6.800 1.00 96.12 128 ARG A O 1
ATOM 995 N N . ALA A 1 129 ? 13.605 -1.056 7.579 1.00 96.75 129 ALA A N 1
ATOM 996 C CA . ALA A 1 129 ? 14.295 -2.302 7.259 1.00 96.75 129 ALA A CA 1
ATOM 997 C C . ALA A 1 129 ? 14.534 -2.471 5.746 1.00 96.75 129 ALA A C 1
ATOM 999 O O . ALA A 1 129 ? 15.623 -2.870 5.344 1.00 96.75 129 ALA A O 1
ATOM 1000 N N . ALA A 1 130 ? 13.547 -2.139 4.910 1.00 95.31 130 ALA A N 1
ATOM 1001 C CA . ALA A 1 130 ? 13.615 -2.314 3.458 1.00 95.31 130 ALA A CA 1
ATOM 1002 C C . ALA A 1 130 ? 14.479 -1.263 2.731 1.00 95.31 130 ALA A C 1
ATOM 1004 O O . ALA A 1 130 ? 14.918 -1.506 1.603 1.00 95.31 130 ALA A O 1
ATOM 1005 N N . LEU A 1 131 ? 14.707 -0.099 3.349 1.00 94.38 131 LEU A N 1
ATOM 1006 C CA . LEU A 1 131 ? 15.501 0.996 2.782 1.00 94.38 131 LEU A CA 1
ATOM 1007 C C . LEU A 1 131 ? 16.958 1.024 3.236 1.00 94.38 131 LEU A C 1
ATOM 1009 O O . LEU A 1 131 ? 17.737 1.739 2.614 1.00 94.38 131 LEU A O 1
ATOM 1013 N N . LYS A 1 132 ? 17.325 0.267 4.274 1.00 93.62 132 LYS A N 1
ATOM 1014 C CA . LYS A 1 132 ? 18.659 0.311 4.881 1.00 93.62 132 LYS A CA 1
ATOM 1015 C C . LYS A 1 132 ? 19.778 0.217 3.832 1.00 93.62 132 LYS A C 1
ATOM 1017 O O . LYS A 1 132 ? 19.891 -0.785 3.126 1.00 93.62 132 LYS A O 1
ATOM 1022 N N . GLY A 1 133 ? 20.622 1.247 3.768 1.00 90.19 133 GLY A N 1
ATOM 1023 C CA . GLY A 1 133 ? 21.767 1.336 2.857 1.00 90.19 133 GLY A CA 1
ATOM 1024 C C . GLY A 1 133 ? 21.419 1.787 1.434 1.00 90.19 133 GLY A C 1
ATOM 1025 O O . GLY A 1 133 ? 22.273 1.730 0.551 1.00 90.19 133 GLY A O 1
ATOM 1026 N N . HIS A 1 134 ? 20.183 2.222 1.176 1.00 92.88 134 HIS A N 1
ATOM 1027 C CA . HIS A 1 134 ? 19.767 2.712 -0.135 1.00 92.88 134 HIS A CA 1
AT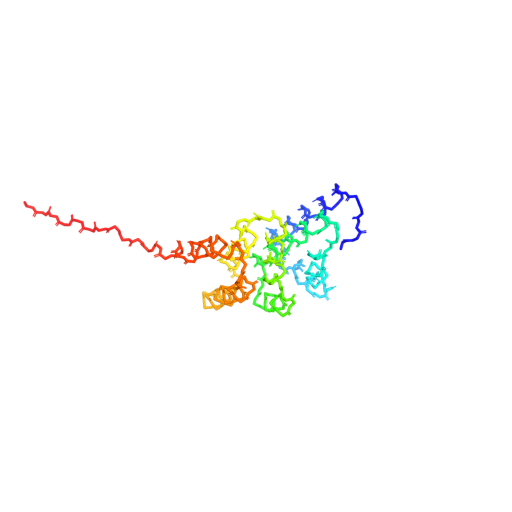OM 1028 C C . HIS A 1 134 ? 19.947 4.229 -0.262 1.00 92.88 134 HIS A C 1
ATOM 1030 O O . HIS A 1 134 ? 19.632 4.986 0.648 1.00 92.88 134 HIS A O 1
ATOM 1036 N N . LYS A 1 135 ? 20.334 4.712 -1.449 1.00 92.00 135 LYS A N 1
ATOM 1037 C CA . LYS A 1 135 ? 20.526 6.154 -1.710 1.00 92.00 135 LYS A CA 1
ATOM 1038 C C . LYS A 1 135 ? 19.281 7.026 -1.468 1.00 92.00 135 LYS A C 1
ATOM 1040 O O . LYS A 1 135 ? 19.412 8.206 -1.181 1.00 92.00 135 LYS A O 1
ATOM 1045 N N . LEU A 1 136 ? 18.084 6.442 -1.586 1.00 91.00 136 LEU A N 1
ATOM 1046 C CA . LEU A 1 136 ? 16.799 7.125 -1.345 1.00 91.00 136 LEU A CA 1
ATOM 1047 C C . LEU A 1 136 ? 16.293 6.979 0.099 1.00 91.00 136 LEU A C 1
ATOM 1049 O O . LEU A 1 136 ? 15.208 7.462 0.410 1.00 91.00 136 LEU A O 1
ATOM 1053 N N . GLU A 1 137 ? 17.041 6.298 0.974 1.00 92.00 137 GLU A N 1
ATOM 1054 C CA . GLU A 1 137 ? 16.631 6.028 2.357 1.00 92.00 137 GLU A CA 1
ATOM 1055 C C . GLU A 1 137 ? 16.259 7.315 3.093 1.00 92.00 137 GLU A C 1
ATOM 1057 O O . GLU A 1 137 ? 15.137 7.435 3.578 1.00 92.00 137 GLU A O 1
ATOM 1062 N N . ALA A 1 138 ? 17.154 8.307 3.101 1.00 92.50 138 ALA A N 1
ATOM 1063 C CA . ALA A 1 138 ? 16.928 9.565 3.810 1.00 92.50 138 ALA A CA 1
ATOM 1064 C C . ALA A 1 138 ? 15.685 10.311 3.298 1.00 92.50 138 ALA A C 1
ATOM 1066 O O . ALA A 1 138 ? 14.893 10.815 4.090 1.00 92.50 138 ALA A O 1
ATOM 1067 N N . GLN A 1 139 ? 15.486 10.343 1.978 1.00 94.06 139 GLN A N 1
ATOM 1068 C CA . GLN A 1 139 ? 14.372 11.049 1.347 1.00 94.06 139 GLN A CA 1
ATOM 1069 C C . GLN A 1 139 ? 13.021 10.404 1.675 1.00 94.06 139 GLN A C 1
ATOM 1071 O O . GLN A 1 139 ? 12.095 11.090 2.107 1.00 94.06 139 GLN A O 1
ATOM 1076 N N . ILE A 1 140 ? 12.908 9.084 1.503 1.00 94.12 140 ILE A N 1
ATOM 1077 C CA . ILE A 1 140 ? 11.652 8.364 1.749 1.00 94.12 140 ILE A CA 1
ATOM 1078 C C . ILE A 1 140 ? 11.342 8.335 3.252 1.00 94.12 140 ILE A C 1
ATOM 1080 O O . ILE A 1 140 ? 10.189 8.515 3.646 1.00 94.12 140 ILE A O 1
ATOM 1084 N N . LEU A 1 141 ? 12.357 8.164 4.109 1.00 95.00 141 LEU A N 1
ATOM 1085 C CA . LEU A 1 141 ? 12.166 8.241 5.558 1.00 95.00 141 LEU A CA 1
ATOM 1086 C C . LEU A 1 141 ? 11.729 9.636 6.003 1.00 95.00 141 LEU A C 1
ATOM 1088 O O . LEU A 1 141 ? 10.825 9.728 6.827 1.00 95.00 141 LEU A O 1
ATOM 1092 N N . ALA A 1 142 ? 12.269 10.707 5.414 1.00 94.19 142 ALA A N 1
ATOM 1093 C CA . ALA A 1 142 ? 11.820 12.065 5.709 1.00 94.19 142 ALA A CA 1
ATOM 1094 C C . ALA A 1 142 ? 10.331 12.266 5.378 1.00 94.19 142 ALA A C 1
ATOM 1096 O O . ALA A 1 142 ? 9.598 12.829 6.189 1.00 94.19 142 ALA A O 1
ATOM 1097 N N . ALA A 1 143 ? 9.853 11.759 4.235 1.00 94.62 143 ALA A N 1
ATOM 1098 C CA . ALA A 1 143 ? 8.435 11.829 3.871 1.00 94.62 143 ALA A CA 1
ATOM 1099 C C . ALA A 1 143 ? 7.538 11.046 4.853 1.00 94.62 143 ALA A C 1
ATOM 1101 O O . ALA A 1 143 ? 6.486 11.533 5.280 1.00 94.62 143 ALA A O 1
ATOM 1102 N N . VAL A 1 144 ? 7.973 9.848 5.253 1.00 95.38 144 VAL A N 1
ATOM 1103 C CA . VAL A 1 144 ? 7.264 9.005 6.228 1.00 95.38 144 VAL A CA 1
ATOM 1104 C C . VAL A 1 144 ? 7.237 9.648 7.616 1.00 95.38 144 VAL A C 1
ATOM 1106 O O . VAL A 1 144 ? 6.176 9.719 8.239 1.00 95.38 144 VAL A O 1
ATOM 1109 N N . ASP A 1 145 ? 8.367 10.158 8.098 1.00 93.69 145 ASP A N 1
ATOM 1110 C CA . ASP A 1 145 ? 8.475 10.789 9.414 1.00 93.69 145 ASP A CA 1
ATOM 1111 C C . ASP A 1 145 ? 7.705 12.124 9.459 1.00 93.69 145 ASP A C 1
ATOM 1113 O O . ASP A 1 145 ? 7.045 12.421 10.462 1.00 93.69 145 ASP A O 1
ATOM 1117 N N . ALA A 1 146 ? 7.693 12.892 8.362 1.00 93.81 146 ALA A N 1
ATOM 1118 C CA . ALA A 1 146 ? 6.868 14.093 8.224 1.00 93.81 146 ALA A CA 1
ATOM 1119 C C . ALA A 1 146 ? 5.371 13.766 8.327 1.00 93.81 146 ALA A C 1
ATOM 1121 O O . ALA A 1 146 ? 4.639 14.444 9.055 1.00 93.81 146 ALA A O 1
ATOM 1122 N N . PHE A 1 147 ? 4.915 12.692 7.672 1.00 93.56 147 PHE A N 1
ATOM 1123 C CA . PHE A 1 147 ? 3.536 12.221 7.804 1.00 93.56 147 PHE A CA 1
ATOM 1124 C C . PHE A 1 147 ? 3.206 11.812 9.248 1.00 93.56 147 PHE A C 1
ATOM 1126 O O . PHE A 1 147 ? 2.178 12.217 9.796 1.00 93.56 147 PHE A O 1
ATOM 1133 N N . MET A 1 148 ? 4.087 11.037 9.887 1.00 91.31 148 MET A N 1
ATOM 1134 C CA . MET A 1 148 ? 3.877 10.555 11.255 1.00 91.31 148 MET A CA 1
ATOM 1135 C C . MET A 1 148 ? 3.867 11.690 12.288 1.00 91.31 148 MET A C 1
ATOM 1137 O O . MET A 1 148 ? 3.096 11.634 13.246 1.00 91.31 148 MET A O 1
ATOM 1141 N N . SER A 1 149 ? 4.667 12.737 12.071 1.00 85.44 149 SER A N 1
ATOM 1142 C CA . SER A 1 149 ? 4.739 13.916 12.945 1.00 85.44 149 SER A CA 1
ATOM 1143 C C . SER A 1 149 ? 3.576 14.890 12.721 1.00 85.44 149 SER A C 1
ATOM 1145 O O . SER A 1 149 ? 3.074 15.495 13.670 1.00 85.44 149 SER A O 1
ATOM 1147 N N . GLY A 1 150 ? 3.093 15.014 11.480 1.00 66.31 150 GLY A N 1
ATOM 1148 C CA . GLY A 1 150 ? 1.981 15.897 11.108 1.00 66.31 150 GLY A CA 1
ATOM 1149 C C . GLY A 1 150 ? 0.637 15.539 11.753 1.00 66.31 150 GLY A C 1
ATOM 1150 O O . GLY A 1 150 ? -0.222 16.405 11.886 1.00 66.31 150 GLY A O 1
ATOM 1151 N N . GLY A 1 151 ? 0.467 14.301 12.231 1.00 53.47 151 GLY A N 1
ATOM 1152 C CA . GLY A 1 151 ? -0.705 13.878 13.009 1.00 53.47 151 GLY A CA 1
ATOM 1153 C C . GLY A 1 151 ? -0.713 14.344 14.474 1.00 53.47 151 GLY A C 1
ATOM 1154 O O . GLY A 1 151 ? -1.697 14.104 15.168 1.00 53.47 151 GLY A O 1
ATOM 1155 N N . SER A 1 152 ? 0.363 14.986 14.951 1.00 40.81 152 SER A N 1
ATOM 1156 C CA . SER A 1 152 ? 0.555 15.390 16.354 1.00 40.81 152 SER A CA 1
ATOM 1157 C C . SER A 1 152 ? 0.429 16.901 16.605 1.00 40.81 152 SER A C 1
ATOM 1159 O O . SER A 1 152 ? 0.765 17.367 17.695 1.00 40.81 152 SER A O 1
ATOM 1161 N N . LYS A 1 153 ? -0.073 17.694 15.648 1.00 42.22 153 LYS A N 1
ATOM 1162 C CA . LYS A 1 153 ? -0.444 19.094 15.917 1.00 42.22 153 LYS A CA 1
ATOM 1163 C C . LYS A 1 153 ? -1.817 19.152 16.588 1.00 42.22 153 LYS A C 1
ATOM 1165 O O . LYS A 1 153 ? -2.818 19.521 15.983 1.00 42.22 153 LYS A O 1
ATOM 1170 N N . GLY A 1 154 ? -1.834 18.765 17.863 1.00 38.72 154 GLY A N 1
ATOM 1171 C CA . GLY A 1 154 ? -2.837 19.238 18.806 1.00 38.72 154 GLY A CA 1
ATOM 1172 C C . GLY A 1 154 ? -2.802 20.765 18.859 1.00 38.72 154 GLY A C 1
ATOM 1173 O O . GLY A 1 154 ? -1.737 21.380 18.787 1.00 38.72 154 GLY A O 1
ATOM 1174 N N . ALA A 1 155 ? -3.984 21.366 18.927 1.00 43.88 155 ALA A N 1
ATOM 1175 C CA . ALA A 1 155 ? -4.166 22.792 19.103 1.00 43.88 155 ALA A CA 1
ATOM 1176 C C . ALA A 1 155 ? -3.420 23.281 20.355 1.00 43.88 155 ALA A C 1
ATOM 1178 O O . ALA A 1 155 ? -3.833 23.008 21.478 1.00 43.88 155 ALA A O 1
ATOM 1179 N N . SER A 1 156 ? -2.353 24.047 20.150 1.00 39.94 156 SER A N 1
ATOM 1180 C CA . SER A 1 156 ? -1.775 24.918 21.171 1.00 39.94 156 SER A CA 1
ATOM 1181 C C . SER A 1 156 ? -1.934 26.356 20.698 1.00 39.94 156 SER A C 1
ATOM 1183 O O . SER A 1 156 ? -0.973 26.997 20.283 1.00 39.94 156 SER A O 1
ATOM 1185 N N . SER A 1 157 ? -3.167 26.871 20.725 1.00 38.56 157 SER A N 1
ATOM 1186 C CA . SER A 1 157 ? -3.367 28.317 20.753 1.00 38.56 157 SER A CA 1
ATOM 1187 C C . SER A 1 157 ? -3.061 28.780 22.173 1.00 38.56 157 SER A C 1
ATOM 1189 O O . SER A 1 157 ? -3.862 28.605 23.092 1.00 38.56 157 SER A O 1
ATOM 1191 N N . SER A 1 158 ? -1.862 29.323 22.350 1.00 41.88 158 SER A N 1
ATOM 1192 C CA . SER A 1 158 ? -1.431 30.034 23.546 1.00 41.88 158 SER A CA 1
ATOM 1193 C C . SER A 1 158 ? -2.475 31.084 23.931 1.00 41.88 158 SER A C 1
ATOM 1195 O O . SER A 1 158 ? -2.623 32.105 23.257 1.00 41.88 158 SER A O 1
ATOM 1197 N N . GLY A 1 159 ? -3.201 30.832 25.019 1.00 39.19 159 GLY A N 1
ATOM 1198 C CA . GLY A 1 159 ? -4.036 31.830 25.670 1.00 39.19 159 GLY A CA 1
ATOM 1199 C C . GLY A 1 159 ? -3.147 32.922 26.250 1.00 39.19 159 GLY A C 1
ATOM 1200 O O . GLY A 1 159 ? -2.683 32.808 27.383 1.00 39.19 159 GLY A O 1
ATOM 1201 N N . ASN A 1 160 ? -2.902 33.979 25.478 1.00 39.53 160 ASN A N 1
ATOM 1202 C CA . ASN A 1 160 ? -2.224 35.161 25.985 1.00 39.53 160 ASN A CA 1
ATOM 1203 C C . ASN A 1 160 ? -3.224 35.966 26.828 1.00 39.53 160 ASN A C 1
ATOM 1205 O O . ASN A 1 160 ? -3.925 36.854 26.346 1.00 39.53 160 ASN A O 1
ATOM 1209 N N . ARG A 1 161 ? -3.331 35.604 28.111 1.00 47.47 161 ARG A N 1
ATOM 1210 C CA . ARG A 1 161 ? -3.895 36.476 29.143 1.00 47.47 161 ARG A CA 1
ATOM 1211 C C . ARG A 1 161 ? -2.934 37.646 29.346 1.00 47.47 161 ARG A C 1
ATOM 1213 O O . ARG A 1 161 ? -1.884 37.465 29.953 1.00 47.47 161 ARG A O 1
ATOM 1220 N N . LYS A 1 162 ? -3.361 38.856 28.993 1.00 44.28 162 LYS A N 1
ATOM 1221 C CA . LYS A 1 162 ? -3.059 40.029 29.820 1.00 44.28 162 LYS A CA 1
ATOM 1222 C C . LYS A 1 162 ? -4.252 40.979 29.839 1.00 44.28 162 LYS A C 1
ATOM 1224 O O . LYS A 1 162 ? -4.617 41.582 28.839 1.00 44.28 162 LYS A O 1
ATOM 1229 N N . ARG A 1 163 ? -4.889 40.999 31.010 1.00 42.03 163 ARG A N 1
ATOM 1230 C CA . ARG A 1 163 ? -5.848 41.992 31.493 1.00 42.03 163 ARG A CA 1
ATOM 1231 C C . ARG A 1 163 ? -5.064 43.018 32.317 1.00 42.03 163 ARG A C 1
ATOM 1233 O O . ARG A 1 163 ? -4.185 42.596 33.068 1.00 42.03 163 ARG A O 1
ATOM 1240 N N . LYS A 1 164 ? -5.559 44.258 32.262 1.00 39.84 164 LYS A N 1
ATOM 1241 C CA . LYS A 1 164 ? -5.139 45.491 32.947 1.00 39.84 164 LYS A CA 1
ATOM 1242 C C . LYS A 1 164 ? -3.946 46.199 32.326 1.00 39.84 164 LYS A C 1
ATOM 1244 O O . LYS A 1 164 ? -2.839 45.626 32.340 1.00 39.84 164 LYS A O 1
#

Radius of gyration: 18.07 Å; chains: 1; bounding box: 45×60×56 Å

InterPro domains:
  IPR011989 Armadillo-like helical [G3DSA:1.25.10.10] (1-149)
  IPR016024 Armadillo-type fold [SSF48371] (6-93)

Foldseek 3Di:
DPDPDLVVLVVVLVVLLCCCPDPCNVVVLVVCVVVVVLLVLLVQCPDPDPSSVVSSLSSNLSCLLADALVSLVVCVVSVSLLSLLVVCLVVVHQQVSLLSNLVSLVNHPNDDPVSNVVSLVVSLVSLQVNCPPPPSSVRNNVVSVCSVVVVPPDDDPPPPDDDD

Secondary structure (DSSP, 8-state):
-----HHHHHHHHHHHHHHHTSTTHHHHHHHHHHTTHHHHHHHHTT-SSHHHHHHHHHHHHHHHHH--HHHHHHHHHTTHHHHHHHHHHHHT--SHHHHHHHHHHHH-TTS-HHHHHHHHHHHHHHHHHHHTT-TTHHHHHHHHHHHHHHTT------------